Protein AF-D6U2L3-F1 (afdb_monomer_lite)

InterPro domains:
  IPR056681 Domain of unknown function DUF7779 [PF25000] (3-85)

Foldseek 3Di:
DQPLVLVLLLCLLDPDQKAALVLLQQLQVLSDDVSVVCVVPVCVSVVSVVVCVVVVQWDAPPVRNIIGGDVVSSPVVLVVDDPVSSVSSNRSSVSSVVSVPDDD

Sequence (104 aa):
MNMAADILRVLAVMQTVDIPEFFFLAGARHLGAELEALITEPYLLDLAVGVLRRLSLVQRHTEKQMLAFHPLLQRVLSEHMSDRERAMWKSRVTAASAAIKSPL

Secondary structure (DSSP, 8-state):
--HHHHHHHHHHH-S-SEEETHHHHHHHHHH-HHHHTTTT-THHHHHHHHHHHHTTSEEEEGGGTEEEE-HHHHHHHHHHS-HHHHHHHHHHHHHHHHHHH---

Organism: NCBI:txid485913

Radius of gyration: 12.74 Å; chains: 1; bounding box: 32×37×30 Å

pLDDT: mean 90.22, std 9.89, range [37.19, 96.69]

Structure (mmCIF, N/CA/C/O backbone):
data_AF-D6U2L3-F1
#
_entry.id   AF-D6U2L3-F1
#
loop_
_atom_site.group_PDB
_atom_site.id
_atom_site.type_symbol
_atom_site.label_atom_id
_atom_site.label_alt_id
_atom_site.label_comp_id
_atom_site.label_asym_id
_atom_site.label_entity_id
_atom_site.label_seq_id
_atom_site.pdbx_PDB_ins_code
_atom_site.Cartn_x
_atom_site.Cartn_y
_atom_site.Cartn_z
_atom_site.occupancy
_atom_site.B_iso_or_equiv
_atom_site.auth_seq_id
_atom_site.auth_comp_id
_atom_site.auth_asym_id
_atom_site.auth_atom_id
_atom_site.pdbx_PDB_model_num
ATOM 1 N N . MET A 1 1 ? -4.744 -4.749 -14.583 1.00 54.31 1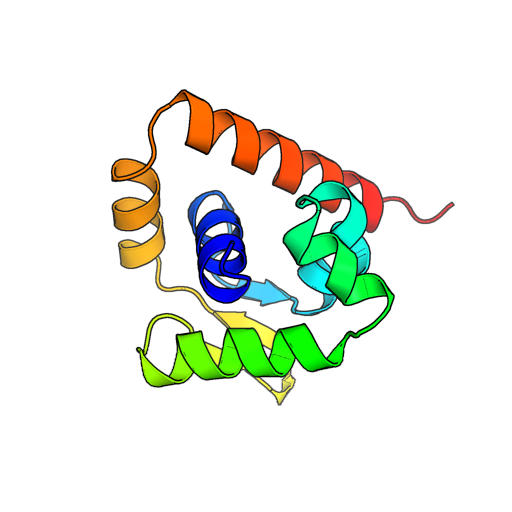 MET A N 1
ATOM 2 C CA . MET A 1 1 ? -3.555 -4.785 -13.696 1.00 54.31 1 MET A CA 1
ATOM 3 C C . MET A 1 1 ? -3.955 -5.536 -12.423 1.00 54.31 1 MET A C 1
ATOM 5 O O . MET A 1 1 ? -5.075 -6.020 -12.375 1.00 54.31 1 MET A O 1
ATOM 9 N N . ASN A 1 2 ? -3.064 -5.758 -11.447 1.00 84.31 2 ASN A N 1
ATOM 10 C CA . ASN A 1 2 ? -3.386 -6.513 -10.223 1.00 84.31 2 ASN A CA 1
ATOM 11 C C . ASN A 1 2 ? -3.329 -5.573 -9.011 1.00 84.31 2 ASN A C 1
ATOM 13 O O . ASN A 1 2 ? -2.243 -5.133 -8.636 1.00 84.31 2 ASN A O 1
ATOM 17 N N . MET A 1 3 ? -4.480 -5.301 -8.391 1.00 92.75 3 MET A N 1
ATOM 18 C CA . MET A 1 3 ? -4.620 -4.409 -7.233 1.00 92.75 3 MET A CA 1
ATOM 19 C C . MET A 1 3 ? -3.662 -4.752 -6.083 1.00 92.75 3 MET A C 1
ATOM 21 O O . MET A 1 3 ? -3.068 -3.858 -5.486 1.00 92.75 3 MET A O 1
ATOM 25 N N . ALA A 1 4 ? -3.440 -6.040 -5.802 1.00 93.75 4 ALA A N 1
ATOM 26 C CA . ALA A 1 4 ? -2.502 -6.464 -4.763 1.00 93.75 4 ALA A CA 1
ATOM 27 C C . ALA A 1 4 ? -1.059 -6.041 -5.089 1.00 93.75 4 ALA A C 1
ATOM 29 O O . ALA A 1 4 ? -0.315 -5.612 -4.208 1.00 93.75 4 ALA A O 1
ATOM 30 N N . ALA A 1 5 ? -0.670 -6.108 -6.364 1.00 93.81 5 ALA A N 1
ATOM 31 C CA . ALA A 1 5 ? 0.643 -5.652 -6.802 1.00 93.81 5 ALA A CA 1
ATOM 32 C C . ALA A 1 5 ? 0.771 -4.124 -6.700 1.00 93.81 5 ALA A C 1
ATOM 34 O O . ALA A 1 5 ? 1.817 -3.628 -6.297 1.00 93.81 5 ALA A O 1
ATOM 35 N N . ASP A 1 6 ? -0.287 -3.376 -7.003 1.00 94.94 6 ASP A N 1
ATOM 36 C CA . ASP A 1 6 ? -0.276 -1.916 -6.872 1.00 94.94 6 ASP A CA 1
ATOM 37 C C . ASP A 1 6 ? -0.226 -1.468 -5.406 1.00 94.94 6 ASP A C 1
ATOM 39 O O . ASP A 1 6 ? 0.525 -0.549 -5.080 1.00 94.94 6 ASP A O 1
ATOM 43 N N . ILE A 1 7 ? -0.898 -2.185 -4.498 1.00 94.94 7 ILE A N 1
ATOM 44 C CA . ILE A 1 7 ? -0.712 -2.000 -3.051 1.00 94.94 7 ILE A CA 1
ATOM 45 C C . ILE A 1 7 ? 0.759 -2.214 -2.678 1.00 94.94 7 ILE A C 1
ATOM 47 O O . ILE A 1 7 ? 1.341 -1.350 -2.031 1.00 94.94 7 ILE A O 1
ATOM 51 N N . LEU A 1 8 ? 1.406 -3.297 -3.126 1.00 94.31 8 LEU A N 1
ATOM 52 C CA . LEU A 1 8 ? 2.834 -3.514 -2.848 1.00 94.31 8 LEU A CA 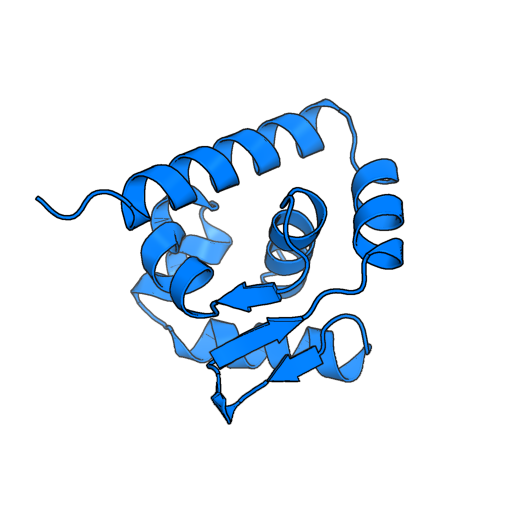1
ATOM 53 C C . LEU A 1 8 ? 3.720 -2.383 -3.373 1.00 94.31 8 LEU A C 1
ATOM 55 O O . LEU A 1 8 ? 4.681 -2.009 -2.704 1.00 94.31 8 LEU A O 1
ATOM 59 N N . ARG A 1 9 ? 3.406 -1.825 -4.547 1.00 95.25 9 ARG A N 1
ATOM 60 C CA . ARG A 1 9 ? 4.172 -0.708 -5.115 1.00 95.25 9 ARG A CA 1
ATOM 61 C C . ARG A 1 9 ? 4.039 0.560 -4.281 1.00 95.25 9 ARG A C 1
ATOM 63 O O . ARG A 1 9 ? 5.034 1.250 -4.073 1.00 95.25 9 ARG A O 1
ATOM 70 N N . VAL A 1 10 ? 2.841 0.826 -3.762 1.00 95.12 10 VAL A N 1
ATOM 71 C CA . VAL A 1 10 ? 2.603 1.893 -2.784 1.00 95.12 10 VAL A CA 1
ATOM 72 C C . VAL A 1 10 ? 3.438 1.653 -1.527 1.00 95.12 10 VAL A C 1
ATOM 74 O O . VAL A 1 10 ? 4.235 2.516 -1.168 1.00 95.12 10 VAL A O 1
ATOM 77 N N . LEU A 1 11 ? 3.331 0.471 -0.907 1.00 94.19 11 LEU A N 1
ATOM 78 C CA . LEU A 1 11 ? 4.072 0.129 0.315 1.00 94.19 11 LEU A CA 1
ATOM 79 C C . LEU A 1 11 ? 5.596 0.249 0.116 1.00 94.19 11 LEU A C 1
ATOM 81 O O . LEU A 1 11 ? 6.297 0.762 0.984 1.00 94.19 11 LEU A O 1
ATOM 85 N N . ALA A 1 12 ? 6.109 -0.170 -1.045 1.00 94.50 12 ALA A N 1
ATOM 86 C CA . ALA A 1 12 ? 7.534 -0.146 -1.362 1.00 94.50 12 ALA A CA 1
ATOM 87 C C . ALA A 1 12 ? 8.138 1.268 -1.350 1.00 94.50 12 ALA A C 1
ATOM 89 O O . ALA A 1 12 ? 9.279 1.436 -0.927 1.00 94.50 12 ALA A O 1
ATOM 90 N N . VAL A 1 13 ? 7.390 2.285 -1.787 1.00 94.25 13 VAL A N 1
ATOM 91 C CA . VAL A 1 13 ? 7.899 3.665 -1.892 1.00 94.25 13 VAL A CA 1
ATOM 92 C C . VAL A 1 13 ? 7.572 4.549 -0.688 1.00 94.25 13 VAL A C 1
ATOM 94 O O . VAL A 1 13 ? 8.014 5.701 -0.642 1.00 94.25 13 VAL A O 1
ATOM 97 N N . MET A 1 14 ? 6.797 4.044 0.274 1.00 91.19 14 MET A N 1
ATOM 98 C CA . MET A 1 14 ? 6.509 4.756 1.521 1.00 91.19 14 MET A CA 1
ATOM 99 C C . MET A 1 14 ? 7.760 4.841 2.403 1.00 91.19 14 MET A C 1
ATOM 101 O O . MET A 1 14 ? 8.742 4.152 2.168 1.00 91.19 14 MET A O 1
ATOM 105 N N . GLN A 1 15 ? 7.770 5.740 3.390 1.00 82.38 15 GLN A N 1
ATOM 106 C CA . GLN A 1 15 ? 8.880 5.865 4.354 1.00 82.38 15 GLN A CA 1
ATOM 107 C C . GLN A 1 15 ? 8.602 5.137 5.675 1.00 82.38 15 GLN A C 1
ATOM 109 O O . GLN A 1 15 ? 9.518 4.917 6.460 1.00 82.38 15 GLN A O 1
ATOM 114 N N . THR A 1 16 ? 7.342 4.771 5.916 1.00 86.50 16 THR A N 1
ATOM 115 C CA . THR A 1 16 ? 6.889 4.041 7.103 1.00 86.50 16 THR A CA 1
ATOM 116 C C . THR A 1 16 ? 6.603 2.589 6.742 1.00 86.50 16 THR A C 1
ATOM 118 O O . THR A 1 16 ? 6.183 2.300 5.623 1.00 86.50 16 THR A O 1
ATOM 121 N N . VAL A 1 17 ? 6.828 1.697 7.703 1.00 85.19 17 VAL A N 1
ATOM 122 C CA . VAL A 1 17 ? 6.506 0.268 7.606 1.00 85.19 17 VAL A CA 1
ATOM 123 C C . VAL A 1 17 ? 5.112 -0.046 8.143 1.00 85.19 17 VAL A C 1
ATOM 125 O O . VAL A 1 17 ? 4.542 -1.054 7.748 1.00 85.19 17 VAL A O 1
ATOM 128 N N . ASP A 1 18 ? 4.546 0.831 8.976 1.00 87.94 18 ASP A N 1
ATOM 129 C CA . ASP A 1 18 ? 3.183 0.730 9.499 1.00 87.94 18 ASP A CA 1
ATOM 130 C C . ASP A 1 18 ? 2.293 1.751 8.791 1.00 87.94 18 ASP A C 1
ATOM 132 O O . ASP A 1 18 ? 2.517 2.965 8.879 1.00 87.94 18 ASP A O 1
ATOM 136 N N . ILE A 1 19 ? 1.316 1.255 8.031 1.00 90.19 19 ILE A N 1
ATOM 137 C CA . ILE A 1 19 ? 0.509 2.058 7.110 1.00 90.19 19 ILE A CA 1
ATOM 138 C C . ILE A 1 19 ? -0.974 1.833 7.418 1.00 90.19 19 ILE A C 1
ATOM 140 O O . ILE A 1 19 ? -1.446 0.699 7.318 1.00 90.19 19 ILE A O 1
ATOM 144 N N . PRO A 1 20 ? -1.737 2.882 7.778 1.00 92.06 20 PRO A N 1
ATOM 145 C CA . PRO A 1 20 ? -3.172 2.758 8.011 1.00 92.06 20 PRO A CA 1
ATOM 146 C C . PRO A 1 20 ? -3.905 2.289 6.753 1.00 92.06 20 PRO A C 1
ATOM 148 O O . PRO A 1 20 ? -3.707 2.847 5.677 1.00 92.06 20 PRO A O 1
ATOM 151 N N . GLU A 1 21 ? -4.811 1.322 6.878 1.00 91.25 21 GLU A N 1
ATOM 152 C CA . GLU A 1 21 ? -5.620 0.829 5.753 1.00 91.25 21 GLU A CA 1
ATOM 153 C C . GLU A 1 21 ? -6.476 1.941 5.130 1.00 91.25 21 GLU A C 1
ATOM 155 O O . GLU A 1 21 ? -6.624 2.013 3.909 1.00 91.25 21 GLU A O 1
ATOM 160 N N . PHE A 1 22 ? -6.948 2.881 5.957 1.00 91.19 22 PHE A N 1
ATOM 161 C CA . PHE A 1 22 ? -7.672 4.072 5.510 1.00 91.19 22 PHE A CA 1
ATOM 162 C C . PHE A 1 22 ? -6.875 4.931 4.514 1.00 91.19 22 PHE A C 1
ATOM 164 O O . PHE A 1 22 ? -7.484 5.617 3.697 1.00 91.19 22 PHE A O 1
ATOM 171 N N . PHE A 1 23 ? -5.536 4.867 4.512 1.00 93.56 23 PHE A N 1
ATOM 172 C CA . PHE A 1 23 ? -4.714 5.562 3.516 1.00 93.56 23 PHE A CA 1
ATOM 173 C C . PHE A 1 23 ? -5.097 5.165 2.086 1.00 93.56 23 PHE A C 1
ATOM 175 O O . PHE A 1 23 ? -5.210 6.025 1.213 1.00 93.56 23 PHE A O 1
ATOM 182 N N . PHE A 1 24 ? -5.337 3.872 1.855 1.00 93.81 24 PHE A N 1
ATOM 183 C CA . PHE A 1 24 ? -5.690 3.358 0.535 1.00 93.81 24 PHE A CA 1
ATOM 184 C C . PHE A 1 24 ? -7.084 3.802 0.107 1.00 93.81 24 PHE A C 1
ATOM 186 O O . PHE A 1 24 ? -7.272 4.126 -1.057 1.00 93.81 24 PHE A O 1
ATOM 193 N N . LEU A 1 25 ? -8.032 3.875 1.045 1.00 92.81 25 LEU A N 1
ATOM 194 C CA . LEU A 1 25 ? -9.407 4.300 0.773 1.00 92.81 25 LEU A CA 1
ATOM 195 C C . LEU A 1 25 ? -9.488 5.813 0.527 1.00 92.81 25 LEU A C 1
ATOM 197 O O . LEU A 1 25 ? -10.017 6.264 -0.484 1.00 92.81 25 LEU A O 1
ATOM 201 N N . ALA A 1 26 ? -8.915 6.613 1.426 1.00 91.69 26 ALA A N 1
ATOM 202 C CA . ALA A 1 26 ? -8.978 8.070 1.351 1.00 91.69 26 ALA A CA 1
ATOM 203 C C . ALA A 1 26 ? -8.085 8.654 0.247 1.00 91.69 26 ALA A C 1
ATOM 205 O O . ALA A 1 26 ? -8.419 9.671 -0.366 1.00 91.69 26 ALA A O 1
ATOM 206 N N . GLY A 1 27 ? -6.954 8.000 -0.022 1.00 92.62 27 GLY A N 1
ATOM 207 C CA . GLY A 1 27 ? -6.002 8.371 -1.063 1.00 92.62 27 GLY A CA 1
ATOM 208 C C . GLY A 1 27 ? -6.283 7.753 -2.434 1.00 92.62 27 GLY A C 1
ATOM 209 O O . GLY A 1 27 ? -5.608 8.129 -3.390 1.00 92.62 27 GLY A O 1
ATOM 210 N N . ALA A 1 28 ? -7.258 6.842 -2.549 1.00 93.81 28 ALA A N 1
ATOM 211 C CA . ALA A 1 28 ? -7.526 5.996 -3.720 1.00 93.81 28 ALA A CA 1
ATOM 212 C C . ALA A 1 28 ? -7.432 6.732 -5.067 1.00 93.81 28 ALA A C 1
ATOM 214 O O . ALA A 1 28 ? -6.676 6.319 -5.947 1.00 93.81 28 ALA A O 1
ATOM 215 N N . ARG A 1 29 ? -8.107 7.885 -5.189 1.00 94.38 29 ARG A N 1
ATOM 216 C CA . ARG A 1 29 ? -8.145 8.721 -6.408 1.00 94.38 29 ARG A CA 1
ATOM 217 C C . ARG A 1 29 ? -6.764 9.145 -6.931 1.00 94.38 29 ARG A C 1
ATOM 219 O O . ARG A 1 29 ? -6.609 9.490 -8.095 1.00 94.38 29 ARG A O 1
ATOM 226 N N . HIS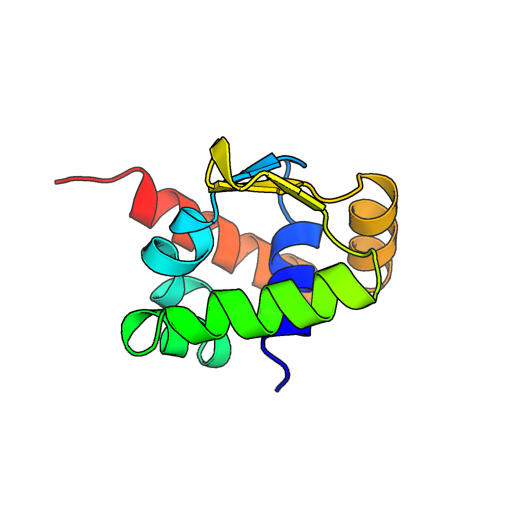 A 1 30 ? -5.754 9.170 -6.062 1.00 95.12 30 HIS A N 1
ATOM 227 C CA . HIS A 1 30 ? -4.391 9.593 -6.388 1.00 95.12 30 HIS A CA 1
ATOM 228 C C . HIS A 1 30 ? -3.433 8.415 -6.599 1.00 95.12 30 HIS A C 1
ATOM 230 O O . HIS A 1 30 ? -2.325 8.613 -7.095 1.00 95.12 30 HIS A O 1
ATOM 236 N N . LEU A 1 31 ? -3.835 7.192 -6.240 1.00 93.50 31 LEU A N 1
ATOM 237 C CA . LEU A 1 31 ? -2.984 6.001 -6.305 1.00 93.50 31 LEU A CA 1
ATOM 238 C C . LEU A 1 31 ? -3.047 5.293 -7.674 1.00 93.50 31 LEU A C 1
ATOM 240 O O . LEU A 1 31 ? -2.227 4.420 -7.960 1.00 93.50 31 LEU A O 1
ATOM 244 N N . GLY A 1 32 ? -3.926 5.753 -8.566 1.00 91.56 32 GLY A N 1
ATOM 245 C CA . GLY A 1 32 ? -4.085 5.271 -9.938 1.00 91.56 32 GLY A CA 1
ATOM 246 C C . GLY A 1 32 ? -5.406 4.531 -10.146 1.00 91.56 32 GLY A C 1
ATOM 247 O O . GLY A 1 32 ? -6.045 4.127 -9.183 1.00 91.56 32 GLY A O 1
ATOM 248 N N . ALA A 1 33 ? -5.785 4.329 -11.410 1.00 89.56 33 ALA A N 1
ATOM 249 C CA . ALA A 1 33 ? -7.122 3.862 -11.794 1.00 89.56 33 ALA A CA 1
ATOM 250 C C . ALA A 1 33 ? -7.552 2.535 -11.137 1.00 89.56 33 ALA A C 1
ATOM 252 O O . ALA A 1 33 ? -8.703 2.384 -10.749 1.00 89.56 33 ALA A O 1
ATOM 253 N N . GLU A 1 34 ? -6.632 1.582 -10.965 1.00 90.94 34 GLU A N 1
ATOM 254 C CA . GLU A 1 34 ? -6.944 0.296 -10.319 1.00 90.94 34 GLU A CA 1
ATOM 255 C C . GLU A 1 34 ? -7.271 0.466 -8.830 1.00 90.94 34 GLU A C 1
ATOM 257 O O . GLU A 1 34 ? -8.176 -0.181 -8.317 1.00 90.94 34 GLU A O 1
ATOM 262 N N . LEU A 1 35 ? -6.557 1.353 -8.129 1.00 92.81 35 LEU A N 1
ATOM 263 C CA . LEU A 1 35 ? -6.798 1.631 -6.711 1.00 92.81 35 LEU A CA 1
ATOM 264 C C . LEU A 1 35 ? -7.930 2.641 -6.504 1.00 92.81 35 LEU A C 1
ATOM 266 O O . LEU A 1 35 ? -8.500 2.690 -5.421 1.00 92.81 35 LEU A O 1
ATOM 270 N N . GLU A 1 36 ? -8.309 3.397 -7.532 1.00 93.50 36 GLU A N 1
ATOM 271 C CA . GLU A 1 36 ? -9.479 4.277 -7.510 1.00 93.50 36 GLU A CA 1
ATOM 272 C C . GLU A 1 36 ? -10.788 3.494 -7.328 1.00 93.50 36 GLU A C 1
ATOM 274 O O . GLU A 1 36 ? -11.692 3.970 -6.644 1.00 93.50 36 GLU A O 1
ATOM 279 N N . ALA A 1 37 ? -10.853 2.247 -7.814 1.00 92.44 37 ALA A N 1
ATOM 280 C CA . ALA A 1 37 ? -11.984 1.343 -7.581 1.00 92.44 37 ALA A CA 1
ATOM 281 C C . ALA A 1 37 ? -12.277 1.100 -6.084 1.00 92.44 37 ALA A C 1
ATOM 283 O O . ALA A 1 37 ? -13.400 0.753 -5.722 1.00 92.44 37 ALA A O 1
ATOM 284 N N . LEU A 1 38 ? -11.306 1.340 -5.191 1.00 91.75 38 LEU A N 1
ATOM 285 C CA . LEU A 1 38 ? -11.504 1.242 -3.741 1.00 91.75 38 LEU A CA 1
ATOM 286 C C . LEU A 1 38 ? -12.486 2.286 -3.189 1.00 91.75 38 LEU A C 1
ATOM 288 O O . LEU A 1 38 ? -13.018 2.094 -2.098 1.00 91.75 38 LEU A O 1
ATOM 292 N N . ILE A 1 39 ? -12.732 3.379 -3.920 1.00 90.12 39 ILE A N 1
ATOM 293 C CA . ILE A 1 39 ? -13.707 4.410 -3.536 1.00 90.12 39 ILE A CA 1
ATOM 294 C C . ILE A 1 39 ? -15.123 3.832 -3.576 1.00 90.12 39 ILE A C 1
ATOM 296 O O . ILE A 1 39 ? -15.919 4.068 -2.669 1.00 90.12 39 ILE A O 1
ATOM 300 N N . T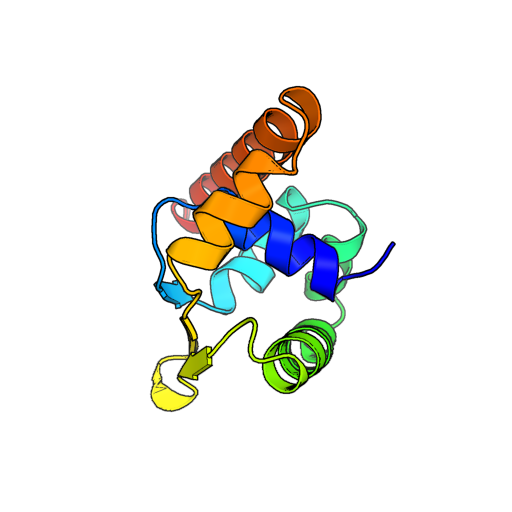HR A 1 40 ? -15.436 3.088 -4.637 1.00 90.12 40 THR A N 1
ATOM 301 C CA . THR A 1 40 ? -16.762 2.506 -4.878 1.00 90.12 40 THR A CA 1
ATOM 302 C C . THR A 1 40 ? -16.911 1.125 -4.257 1.00 90.12 40 THR A C 1
ATOM 304 O O . THR A 1 40 ? -18.006 0.756 -3.843 1.00 90.12 40 THR A O 1
ATOM 307 N N . GLU A 1 41 ? -15.815 0.372 -4.155 1.00 93.06 41 GLU A N 1
ATOM 308 C CA . GLU A 1 41 ? -15.804 -1.006 -3.669 1.00 93.06 41 GLU A CA 1
ATOM 309 C C . GLU A 1 41 ? -14.716 -1.224 -2.595 1.00 93.06 41 GLU A C 1
ATOM 311 O O . GLU A 1 41 ? -13.692 -1.865 -2.852 1.00 93.06 41 GLU A O 1
ATOM 316 N N . PRO A 1 42 ? -14.920 -0.742 -1.351 1.00 89.62 42 PRO A N 1
ATOM 317 C CA . PRO A 1 42 ? -13.904 -0.825 -0.296 1.00 89.62 42 PRO A CA 1
ATOM 318 C C . PRO A 1 42 ? -13.476 -2.257 0.063 1.00 89.62 42 PRO A C 1
ATOM 320 O O . PRO A 1 42 ? -12.332 -2.473 0.459 1.00 89.62 42 PRO A O 1
ATOM 323 N N . TYR A 1 43 ? -14.357 -3.252 -0.115 1.00 92.25 43 TYR A N 1
ATOM 324 C CA . TYR A 1 43 ? -14.057 -4.667 0.161 1.00 92.25 43 TYR A CA 1
ATOM 325 C C . TYR A 1 43 ? -12.944 -5.234 -0.742 1.00 92.25 43 TYR A C 1
ATOM 327 O O . TYR A 1 43 ? -12.316 -6.238 -0.400 1.00 92.25 43 TYR A O 1
ATOM 335 N N . LEU A 1 44 ? -12.659 -4.598 -1.886 1.00 93.88 44 LEU A N 1
ATOM 336 C CA . LEU A 1 44 ? -11.551 -4.994 -2.756 1.00 93.88 44 LEU A CA 1
ATOM 337 C C . LEU A 1 44 ? -10.196 -4.841 -2.049 1.00 93.88 44 LEU A C 1
ATOM 339 O O . LEU A 1 44 ? -9.282 -5.632 -2.303 1.00 93.88 44 LEU A O 1
ATOM 343 N N . LEU A 1 45 ? -10.082 -3.901 -1.101 1.00 94.19 45 LEU A N 1
ATOM 344 C CA . LEU A 1 45 ? -8.898 -3.774 -0.254 1.00 94.19 45 LEU A CA 1
ATOM 345 C C . LEU A 1 45 ? -8.693 -5.041 0.585 1.00 94.19 45 LEU A C 1
ATOM 347 O O . LEU A 1 45 ? -7.581 -5.565 0.632 1.00 94.19 45 LEU A O 1
ATOM 351 N N . ASP A 1 46 ? -9.757 -5.581 1.187 1.00 93.62 46 ASP A N 1
ATOM 352 C CA . ASP A 1 46 ? -9.688 -6.819 1.969 1.00 93.62 46 ASP A CA 1
ATOM 353 C C . ASP A 1 46 ? -9.257 -8.013 1.114 1.00 93.62 46 ASP A C 1
ATOM 355 O O . ASP A 1 46 ? -8.435 -8.825 1.550 1.00 93.62 46 ASP A O 1
ATOM 359 N N . LEU A 1 47 ? -9.767 -8.110 -0.118 1.00 94.19 47 LEU A N 1
ATOM 360 C CA . LEU A 1 47 ? -9.380 -9.164 -1.057 1.00 94.19 47 LEU A CA 1
ATOM 361 C C . LEU A 1 47 ? -7.903 -9.061 -1.441 1.00 94.19 47 LEU A C 1
ATOM 363 O O . LEU A 1 47 ? -7.173 -10.056 -1.370 1.00 94.19 47 LEU A O 1
ATOM 367 N N . ALA A 1 48 ? -7.449 -7.862 -1.808 1.00 95.06 48 ALA A N 1
ATOM 368 C CA . ALA A 1 48 ? -6.069 -7.619 -2.201 1.00 95.06 48 ALA A CA 1
ATOM 369 C C . ALA A 1 48 ? -5.103 -7.859 -1.029 1.00 95.06 48 ALA A C 1
ATOM 371 O O . ALA A 1 48 ? -4.125 -8.595 -1.172 1.00 95.06 48 ALA A O 1
ATOM 372 N N . VAL A 1 49 ? -5.417 -7.345 0.164 1.00 93.62 49 VAL A N 1
ATOM 373 C CA . VAL A 1 49 ? -4.657 -7.617 1.393 1.00 93.62 49 VAL A CA 1
ATOM 374 C C . VAL A 1 49 ? -4.676 -9.109 1.728 1.00 93.62 49 VAL A C 1
ATOM 376 O O . VAL A 1 49 ? -3.651 -9.660 2.120 1.00 93.62 49 VAL A O 1
ATOM 379 N N . GLY A 1 50 ? -5.798 -9.803 1.528 1.00 94.12 50 GLY A N 1
ATOM 380 C CA . GLY A 1 50 ? -5.903 -11.252 1.705 1.00 94.12 50 GLY A CA 1
ATOM 381 C C . GLY A 1 50 ? -4.928 -12.033 0.820 1.00 94.12 50 GLY A C 1
ATOM 382 O O . GLY A 1 50 ? -4.281 -12.967 1.299 1.00 94.12 50 GLY A O 1
ATOM 383 N N . VAL A 1 51 ? -4.758 -11.628 -0.443 1.00 94.75 51 VAL A N 1
ATOM 384 C CA . VAL A 1 51 ? -3.738 -12.194 -1.346 1.00 94.75 51 VAL A CA 1
ATOM 385 C C . VAL A 1 51 ? -2.333 -11.956 -0.791 1.00 94.75 51 VAL A C 1
ATOM 387 O O . VAL A 1 51 ? -1.556 -12.903 -0.677 1.00 94.75 51 VAL A O 1
ATOM 390 N N . LEU A 1 52 ? -2.016 -10.720 -0.399 1.00 94.25 52 LEU A N 1
ATOM 391 C CA . LEU A 1 52 ? -0.689 -10.359 0.110 1.00 94.25 52 LEU A CA 1
ATOM 392 C C . LEU A 1 52 ? -0.337 -11.078 1.418 1.00 94.25 52 LEU A C 1
ATOM 394 O O . LEU A 1 52 ? 0.803 -11.506 1.598 1.00 94.25 52 LEU A O 1
ATOM 398 N N . ARG A 1 53 ? -1.316 -11.264 2.308 1.00 93.88 53 ARG A N 1
ATOM 399 C CA . ARG A 1 53 ? -1.155 -12.006 3.566 1.00 93.88 53 ARG A CA 1
ATOM 400 C C . ARG A 1 53 ? -0.907 -13.491 3.335 1.00 93.88 53 ARG A C 1
ATOM 402 O O . ARG A 1 53 ? -0.082 -14.067 4.032 1.00 93.88 53 ARG A O 1
ATOM 409 N N . ARG A 1 54 ? -1.580 -14.112 2.357 1.00 94.12 54 ARG A N 1
ATOM 410 C CA . ARG A 1 54 ? -1.328 -15.522 1.992 1.00 94.12 54 ARG A CA 1
ATOM 411 C C . ARG A 1 54 ? 0.097 -15.750 1.489 1.00 94.12 54 ARG A C 1
ATOM 413 O O . ARG A 1 54 ? 0.627 -16.839 1.660 1.00 94.12 54 ARG A O 1
ATOM 420 N N . LEU A 1 55 ? 0.702 -14.727 0.891 1.00 91.69 55 LEU A N 1
ATOM 421 C CA . LEU A 1 55 ? 2.094 -14.736 0.441 1.00 91.69 55 LEU A CA 1
ATOM 422 C C . LEU A 1 55 ? 3.077 -14.244 1.519 1.00 91.69 55 LEU A C 1
ATOM 424 O O . LEU A 1 55 ? 4.260 -14.087 1.231 1.00 91.69 55 LEU A O 1
ATOM 428 N N . SER A 1 56 ? 2.602 -13.970 2.740 1.00 90.38 56 SER A N 1
ATOM 429 C CA . SER A 1 56 ? 3.393 -13.414 3.847 1.00 90.38 56 SER A CA 1
ATOM 430 C C . SER A 1 56 ? 4.105 -12.095 3.514 1.00 90.38 56 SER A C 1
ATOM 432 O O . SER A 1 56 ? 5.103 -11.749 4.143 1.00 90.38 56 SER A O 1
ATOM 434 N N . LEU A 1 57 ? 3.599 -11.342 2.531 1.00 91.81 57 LEU A N 1
ATOM 435 C CA . LEU A 1 57 ? 4.205 -10.083 2.088 1.00 91.81 57 LEU A CA 1
ATOM 436 C C . LEU A 1 57 ? 3.813 -8.908 2.982 1.00 91.81 57 LEU A C 1
ATOM 438 O O . LEU A 1 57 ? 4.554 -7.935 3.076 1.00 91.81 57 LEU A O 1
ATOM 442 N N . VAL A 1 58 ? 2.657 -8.999 3.639 1.00 92.75 58 VAL A N 1
ATOM 443 C CA . VAL A 1 58 ? 2.152 -7.995 4.579 1.00 92.75 58 VAL A CA 1
ATOM 444 C C . VAL A 1 58 ? 1.617 -8.679 5.830 1.00 92.75 58 VAL A C 1
ATOM 446 O O . VAL A 1 58 ? 1.076 -9.788 5.771 1.00 92.75 58 VAL A O 1
ATOM 449 N N . GLN A 1 59 ? 1.713 -7.988 6.957 1.00 91.81 59 GLN A N 1
ATOM 450 C CA . GLN A 1 59 ? 1.006 -8.330 8.185 1.00 91.81 59 GLN A CA 1
ATOM 451 C C . GLN A 1 59 ? -0.141 -7.340 8.378 1.00 91.81 59 GLN A C 1
ATOM 453 O O . GLN A 1 59 ? -0.025 -6.168 8.034 1.00 91.81 59 GLN A O 1
ATOM 458 N N . ARG A 1 60 ? -1.274 -7.813 8.898 1.00 91.56 60 ARG A N 1
ATOM 459 C CA . ARG A 1 60 ? -2.444 -6.971 9.167 1.00 91.56 60 ARG A CA 1
ATOM 460 C C . ARG A 1 60 ? -2.686 -6.935 10.664 1.00 91.56 60 ARG A C 1
ATOM 462 O O . ARG A 1 60 ? -2.912 -7.980 11.270 1.00 91.56 60 ARG A O 1
ATOM 469 N N . HIS A 1 61 ? -2.662 -5.739 11.231 1.00 90.00 61 HIS A N 1
ATOM 470 C CA . HIS A 1 61 ? -3.014 -5.479 12.619 1.00 90.00 61 HIS A CA 1
ATOM 471 C C . HIS A 1 61 ? -4.475 -5.042 12.674 1.00 90.00 61 HIS A C 1
ATOM 473 O O . HIS A 1 61 ? -4.765 -3.847 12.650 1.00 90.00 61 HIS A O 1
ATOM 479 N N . THR A 1 62 ? -5.394 -6.009 12.731 1.00 82.81 62 THR A N 1
ATOM 480 C CA . THR A 1 62 ? -6.844 -5.759 12.653 1.00 82.81 62 THR A CA 1
ATOM 481 C C . THR A 1 62 ? -7.333 -4.778 13.720 1.00 82.81 62 THR A C 1
ATOM 483 O O . THR A 1 62 ? -8.150 -3.918 13.423 1.00 82.81 62 THR A O 1
ATOM 486 N N . GLU A 1 63 ? -6.783 -4.848 14.936 1.00 84.00 63 GLU A N 1
ATOM 487 C CA . GLU A 1 63 ? -7.138 -3.948 16.046 1.00 84.00 63 GLU A CA 1
ATOM 488 C C . GLU A 1 63 ? -6.805 -2.478 15.762 1.00 84.00 63 GLU A C 1
ATOM 490 O O . GLU A 1 63 ? -7.491 -1.582 16.241 1.00 84.00 63 GLU A O 1
ATOM 495 N N . LYS A 1 64 ? -5.748 -2.229 14.980 1.00 83.06 64 LYS A N 1
ATOM 496 C CA . LYS A 1 64 ? -5.262 -0.881 14.656 1.00 83.06 64 LYS A CA 1
ATOM 497 C C . LYS A 1 64 ? -5.596 -0.457 13.225 1.00 83.06 64 LYS A C 1
ATOM 499 O O . LYS A 1 64 ? -5.247 0.652 12.840 1.00 83.06 64 LYS A O 1
ATOM 504 N N . GLN A 1 65 ? -6.221 -1.339 12.440 1.00 88.06 65 GLN A N 1
ATOM 505 C CA . GLN A 1 65 ? -6.462 -1.162 11.004 1.00 88.06 65 GLN A CA 1
ATOM 506 C C . GLN A 1 65 ? -5.193 -0.713 10.260 1.00 88.06 65 GLN A C 1
ATOM 508 O O . GLN A 1 65 ? -5.205 0.245 9.485 1.00 88.06 65 GLN A O 1
ATOM 513 N N . MET A 1 66 ? -4.073 -1.386 10.543 1.00 90.81 66 MET A N 1
ATOM 514 C CA . MET A 1 66 ? -2.779 -1.099 9.922 1.00 90.81 66 MET A CA 1
ATOM 515 C C . MET A 1 66 ? -2.250 -2.303 9.156 1.00 90.81 66 MET A C 1
ATOM 517 O O . MET A 1 66 ? -2.344 -3.448 9.607 1.00 90.81 66 MET A O 1
ATOM 521 N N . LEU A 1 67 ? -1.616 -2.012 8.028 1.00 92.25 67 LEU A N 1
ATOM 522 C CA . LEU A 1 67 ? -0.761 -2.934 7.306 1.00 92.25 67 LEU A CA 1
ATOM 523 C C . LEU A 1 67 ? 0.681 -2.680 7.728 1.00 92.25 67 LEU A C 1
ATOM 525 O O . LEU A 1 67 ? 1.197 -1.579 7.546 1.00 92.25 67 LEU A O 1
ATOM 529 N N . ALA A 1 68 ? 1.316 -3.709 8.271 1.00 90.75 68 ALA A N 1
ATOM 530 C CA . ALA A 1 68 ? 2.746 -3.727 8.502 1.00 90.75 68 ALA A CA 1
ATOM 531 C C . ALA A 1 68 ? 3.441 -4.376 7.301 1.00 90.75 68 ALA A C 1
ATOM 533 O O . ALA A 1 68 ? 3.071 -5.466 6.845 1.00 90.75 68 ALA A O 1
ATOM 534 N N . PHE A 1 69 ? 4.455 -3.695 6.783 1.00 91.81 69 PHE A N 1
ATOM 535 C CA . PHE A 1 69 ? 5.232 -4.120 5.632 1.00 91.81 69 PHE A CA 1
ATOM 536 C C . PHE A 1 69 ? 6.702 -4.267 6.006 1.00 91.81 69 PHE A C 1
ATOM 538 O O . PHE A 1 69 ? 7.304 -3.375 6.596 1.00 91.81 69 PHE A O 1
ATOM 545 N N . HIS A 1 70 ? 7.301 -5.414 5.686 1.00 89.75 70 HIS A N 1
ATOM 546 C CA . HIS A 1 70 ? 8.649 -5.701 6.158 1.00 89.75 70 HIS A CA 1
ATOM 547 C C . HIS A 1 70 ? 9.685 -4.785 5.467 1.00 89.75 70 HIS A C 1
ATOM 549 O O . HIS A 1 70 ? 9.748 -4.776 4.233 1.00 89.75 70 HIS A O 1
ATOM 555 N N . PRO A 1 71 ? 10.570 -4.086 6.209 1.00 88.00 71 PRO A N 1
ATOM 556 C CA . PRO A 1 71 ? 11.495 -3.115 5.617 1.00 88.00 71 PRO A CA 1
ATOM 557 C C . PRO A 1 71 ? 12.452 -3.713 4.571 1.00 88.00 71 PRO A C 1
ATOM 559 O O . PRO A 1 71 ? 12.870 -3.021 3.644 1.00 88.00 71 PRO A O 1
ATOM 562 N N . LEU A 1 72 ? 12.783 -5.008 4.672 1.00 91.44 72 LEU A N 1
ATOM 563 C CA . LEU A 1 72 ? 13.540 -5.708 3.622 1.00 91.44 72 LEU A CA 1
ATOM 564 C C . LEU A 1 72 ? 12.763 -5.783 2.299 1.00 91.44 72 LEU A C 1
ATOM 566 O O . LEU A 1 72 ? 13.332 -5.487 1.254 1.00 91.44 72 LEU A O 1
ATOM 570 N N . LEU A 1 73 ? 11.471 -6.134 2.334 1.00 90.12 73 LEU A N 1
ATOM 571 C CA . LEU A 1 73 ? 10.639 -6.215 1.127 1.00 90.12 73 LEU A CA 1
ATOM 572 C C . LEU A 1 73 ? 10.479 -4.838 0.486 1.00 90.12 73 LEU A C 1
ATOM 574 O O . LEU A 1 73 ? 10.505 -4.722 -0.731 1.00 90.12 73 LEU A O 1
ATOM 578 N N . GLN A 1 74 ? 10.394 -3.785 1.293 1.00 90.38 74 GLN A N 1
ATOM 579 C CA . GLN A 1 74 ? 10.345 -2.406 0.817 1.00 90.38 74 GLN A CA 1
ATOM 580 C C . GLN A 1 74 ? 11.585 -2.001 0.022 1.00 90.38 74 GLN A C 1
ATOM 582 O O . GLN A 1 74 ? 11.456 -1.401 -1.048 1.00 90.38 74 GLN A O 1
ATOM 587 N N . ARG A 1 75 ? 12.778 -2.375 0.501 1.00 91.62 75 ARG A N 1
ATOM 588 C CA . ARG A 1 75 ? 14.037 -2.145 -0.222 1.00 91.62 75 ARG A CA 1
ATOM 589 C C . ARG A 1 75 ? 14.105 -2.972 -1.497 1.00 91.62 75 ARG A C 1
ATOM 591 O O . ARG A 1 75 ? 14.280 -2.397 -2.564 1.00 91.62 75 ARG A O 1
ATOM 598 N N . VAL A 1 76 ? 13.873 -4.281 -1.391 1.00 92.62 76 VAL A N 1
ATOM 599 C CA . VAL A 1 76 ? 13.929 -5.214 -2.526 1.00 92.62 76 VAL A CA 1
ATOM 600 C C . VAL A 1 76 ? 12.950 -4.793 -3.624 1.00 92.62 76 VAL A C 1
ATOM 602 O O . VAL A 1 76 ? 13.345 -4.617 -4.772 1.00 92.62 76 VAL A O 1
ATOM 605 N N . LEU A 1 77 ? 11.680 -4.547 -3.288 1.00 92.62 77 LEU A N 1
ATOM 606 C CA . LEU A 1 77 ? 10.686 -4.112 -4.270 1.00 92.62 77 LEU A CA 1
ATOM 607 C C . LEU A 1 77 ? 11.024 -2.750 -4.867 1.00 92.62 77 LEU A C 1
ATOM 609 O O . LEU A 1 77 ? 10.858 -2.572 -6.069 1.00 92.62 77 LEU A O 1
ATOM 613 N N . SER A 1 78 ? 11.512 -1.803 -4.061 1.00 91.44 78 SER A N 1
ATOM 614 C CA . SER A 1 78 ? 11.962 -0.513 -4.585 1.00 91.44 78 SER A CA 1
ATOM 615 C C . SER A 1 78 ? 13.106 -0.677 -5.581 1.00 91.44 78 SER A C 1
ATOM 617 O O . SER A 1 78 ? 13.062 -0.051 -6.631 1.00 91.44 78 SER A O 1
ATOM 619 N N . GLU A 1 79 ? 14.107 -1.507 -5.285 1.00 93.06 79 GLU A N 1
ATOM 620 C CA . GLU A 1 79 ? 15.254 -1.780 -6.165 1.00 93.06 79 GLU A CA 1
ATOM 621 C C . GLU A 1 79 ? 14.849 -2.458 -7.477 1.00 93.06 79 GLU A C 1
ATOM 623 O O . GLU A 1 79 ? 15.436 -2.167 -8.517 1.00 93.06 79 GLU A O 1
ATOM 628 N N . HIS A 1 80 ? 13.807 -3.291 -7.452 1.00 93.75 80 HIS A N 1
ATOM 629 C CA . HIS A 1 80 ? 13.241 -3.903 -8.654 1.00 93.75 80 HIS A CA 1
ATOM 630 C C . HIS A 1 80 ? 12.397 -2.947 -9.510 1.00 93.75 80 HIS A C 1
ATOM 632 O O . HIS A 1 80 ? 12.102 -3.271 -10.661 1.00 93.75 80 HIS A O 1
ATOM 638 N 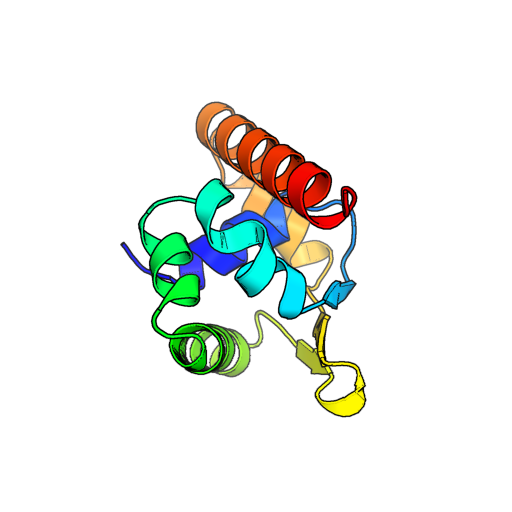N . MET A 1 81 ? 12.019 -1.773 -8.997 1.00 94.81 81 MET A N 1
ATOM 639 C CA . MET A 1 81 ? 11.363 -0.744 -9.802 1.00 94.81 81 MET A CA 1
ATOM 640 C C . MET A 1 81 ? 12.385 0.062 -10.592 1.00 94.81 81 MET A C 1
ATOM 642 O O . MET A 1 81 ? 13.362 0.578 -10.033 1.00 94.81 81 MET A O 1
ATOM 646 N N . SER A 1 82 ? 12.072 0.292 -11.869 1.00 96.50 82 SER A N 1
ATOM 647 C CA . SER A 1 82 ? 12.756 1.320 -12.656 1.00 96.50 82 SER A CA 1
ATOM 648 C C . SER A 1 82 ? 12.640 2.690 -11.978 1.00 96.50 82 SER A C 1
ATOM 650 O O . SER A 1 82 ? 11.655 2.974 -11.288 1.00 96.50 82 SER A O 1
ATOM 652 N N . ASP A 1 83 ? 13.603 3.580 -12.215 1.00 95.75 83 ASP A N 1
ATOM 653 C CA . ASP A 1 83 ? 13.578 4.931 -11.637 1.00 95.75 83 ASP A CA 1
ATOM 654 C C . ASP A 1 83 ? 12.298 5.692 -11.998 1.00 95.75 83 ASP A C 1
ATOM 656 O O . ASP A 1 83 ? 11.715 6.381 -11.159 1.00 95.75 83 ASP A O 1
ATOM 660 N N . ARG A 1 84 ? 11.805 5.501 -13.229 1.00 96.56 84 ARG A N 1
ATOM 661 C CA . ARG A 1 84 ? 10.547 6.087 -13.703 1.00 96.56 84 ARG A CA 1
ATOM 662 C C . ARG A 1 84 ? 9.342 5.566 -12.921 1.00 96.56 84 ARG A C 1
ATOM 664 O O . ARG A 1 84 ? 8.504 6.360 -12.501 1.00 96.56 84 ARG A O 1
ATOM 671 N N . GLU A 1 85 ? 9.245 4.251 -12.729 1.00 95.44 85 GLU A N 1
ATOM 672 C CA . GLU A 1 85 ? 8.155 3.636 -11.963 1.00 95.44 85 GLU A CA 1
ATOM 673 C C . GLU A 1 85 ? 8.190 4.100 -10.504 1.00 95.44 85 GLU A C 1
ATOM 675 O O . GLU A 1 85 ? 7.175 4.541 -9.964 1.00 95.44 85 GLU A O 1
ATOM 680 N N . ARG A 1 86 ? 9.376 4.100 -9.890 1.00 95.81 86 ARG A N 1
ATOM 681 C CA . ARG A 1 86 ? 9.574 4.549 -8.511 1.00 95.81 86 ARG A CA 1
ATOM 682 C C . ARG A 1 86 ? 9.197 6.018 -8.328 1.00 95.81 86 ARG A C 1
ATOM 684 O O . ARG A 1 86 ? 8.519 6.356 -7.361 1.00 95.81 86 ARG A O 1
ATOM 691 N N . ALA A 1 87 ? 9.606 6.892 -9.248 1.00 96.12 87 ALA A N 1
ATOM 692 C CA . ALA A 1 87 ? 9.254 8.311 -9.221 1.00 96.12 87 ALA A CA 1
ATOM 693 C C . ALA A 1 87 ? 7.740 8.528 -9.368 1.00 96.12 87 ALA A C 1
ATOM 695 O O . ALA A 1 87 ? 7.157 9.322 -8.626 1.00 96.12 87 ALA A O 1
ATOM 696 N N . MET A 1 88 ? 7.090 7.780 -10.265 1.00 96.69 88 MET A N 1
ATOM 697 C CA . MET A 1 88 ? 5.638 7.824 -10.445 1.00 96.69 88 MET A CA 1
ATOM 698 C C . MET A 1 88 ? 4.901 7.430 -9.159 1.00 96.69 88 MET A C 1
ATOM 700 O O . MET A 1 88 ? 4.033 8.173 -8.702 1.00 96.69 88 MET A O 1
ATOM 704 N N . TRP A 1 89 ? 5.251 6.295 -8.546 1.00 96.44 89 TRP A N 1
ATOM 705 C CA . TRP A 1 89 ? 4.594 5.849 -7.314 1.00 96.44 89 TRP A CA 1
ATOM 706 C C . TRP A 1 89 ? 4.866 6.779 -6.135 1.00 96.44 89 TRP A C 1
ATOM 708 O O . TRP A 1 89 ? 3.940 7.075 -5.384 1.00 96.44 89 TRP A O 1
ATOM 718 N N . LYS A 1 90 ? 6.085 7.323 -6.009 1.00 96.00 90 LYS A N 1
ATOM 719 C CA . LYS A 1 90 ? 6.386 8.357 -5.005 1.00 96.00 90 LYS A CA 1
ATOM 720 C C . LYS A 1 90 ? 5.482 9.576 -5.169 1.00 96.00 90 LYS A C 1
ATOM 722 O O . LYS A 1 90 ? 4.878 10.007 -4.195 1.00 96.00 90 LYS A O 1
ATOM 727 N N . SER A 1 91 ? 5.339 10.087 -6.393 1.00 96.38 91 SER A N 1
ATOM 728 C CA . SER A 1 91 ? 4.460 11.228 -6.680 1.00 96.38 91 SER A CA 1
ATOM 729 C C . SER A 1 91 ? 3.005 10.944 -6.289 1.00 96.38 91 SER A C 1
ATOM 731 O O . SER A 1 91 ? 2.384 11.760 -5.606 1.00 96.38 91 SER A O 1
ATOM 733 N N . ARG A 1 92 ? 2.487 9.756 -6.628 1.00 96.19 92 ARG A N 1
ATOM 734 C CA . ARG A 1 92 ? 1.134 9.314 -6.248 1.00 96.19 92 ARG A CA 1
ATOM 735 C C . ARG A 1 92 ? 0.941 9.228 -4.736 1.00 96.19 92 ARG A C 1
ATOM 737 O O . ARG A 1 92 ? -0.042 9.743 -4.214 1.00 96.19 92 ARG A O 1
ATOM 744 N N . VAL A 1 93 ? 1.892 8.624 -4.023 1.00 95.19 93 VAL A N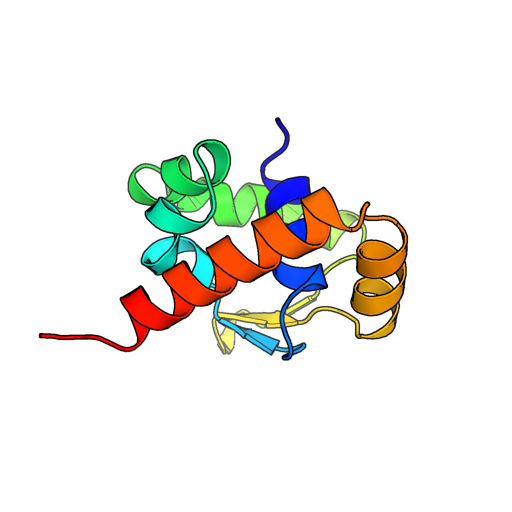 1
ATOM 745 C CA . VAL A 1 93 ? 1.858 8.508 -2.557 1.00 95.19 93 VAL A CA 1
ATOM 746 C C . VAL A 1 93 ? 1.925 9.879 -1.889 1.00 95.19 93 VAL A C 1
ATOM 748 O O . VAL A 1 93 ? 1.196 10.122 -0.926 1.00 95.19 93 VAL A O 1
ATOM 751 N N . THR A 1 94 ? 2.744 10.799 -2.402 1.00 94.75 94 THR A N 1
ATOM 752 C CA . THR A 1 94 ? 2.793 12.183 -1.915 1.00 94.75 94 THR A CA 1
ATOM 753 C C . THR A 1 94 ? 1.460 12.898 -2.135 1.00 94.75 94 THR A C 1
ATOM 755 O O . THR A 1 94 ? 0.957 13.516 -1.198 1.00 94.75 94 THR A O 1
ATOM 758 N N . ALA A 1 95 ? 0.853 12.771 -3.319 1.00 94.62 95 ALA A N 1
ATOM 759 C CA . ALA A 1 95 ? -0.453 13.362 -3.614 1.00 94.62 95 ALA A CA 1
ATOM 760 C C . ALA A 1 95 ? -1.562 12.792 -2.712 1.00 94.62 95 ALA A C 1
ATOM 762 O O . ALA A 1 95 ? -2.315 13.555 -2.108 1.00 94.62 95 ALA A O 1
ATOM 763 N N . ALA A 1 96 ? -1.610 11.467 -2.538 1.00 94.25 96 ALA A N 1
ATOM 764 C CA . ALA A 1 96 ? -2.533 10.805 -1.618 1.00 94.25 96 ALA A CA 1
ATOM 765 C C . ALA A 1 96 ? -2.341 11.288 -0.170 1.00 94.25 96 ALA A C 1
ATOM 767 O O . ALA A 1 96 ? -3.304 11.641 0.506 1.00 94.25 96 ALA A O 1
ATOM 768 N N . SER A 1 97 ? -1.092 11.379 0.295 1.00 91.81 97 SER A N 1
ATOM 769 C CA . SER A 1 97 ? -0.770 11.860 1.644 1.00 91.81 97 SER A CA 1
ATOM 770 C C . SER A 1 97 ? -1.200 13.312 1.865 1.00 91.81 97 SER A C 1
ATOM 772 O O . SER A 1 97 ? -1.692 13.646 2.942 1.00 91.81 97 SER A O 1
ATOM 774 N N . ALA A 1 98 ? -1.017 14.176 0.862 1.00 91.12 98 ALA A N 1
ATOM 775 C CA . ALA A 1 98 ? -1.454 15.569 0.914 1.00 91.12 98 ALA A CA 1
ATOM 776 C C . ALA A 1 98 ? -2.985 15.678 0.975 1.00 91.12 98 ALA A C 1
ATOM 778 O O . ALA A 1 98 ? -3.508 16.443 1.782 1.00 91.12 98 ALA A O 1
ATOM 779 N N . ALA A 1 99 ? -3.698 14.860 0.196 1.00 88.06 99 ALA A N 1
ATOM 780 C CA . ALA A 1 99 ? -5.158 14.829 0.192 1.00 88.06 99 ALA A CA 1
ATOM 781 C C . ALA A 1 99 ? -5.759 14.357 1.529 1.00 88.06 99 ALA A C 1
ATOM 783 O O . ALA A 1 99 ? -6.824 14.825 1.913 1.00 88.06 99 ALA A O 1
ATOM 784 N N . ILE A 1 100 ? -5.082 13.458 2.253 1.00 86.88 100 ILE A N 1
ATOM 785 C CA . ILE A 1 100 ? -5.551 12.941 3.553 1.00 86.88 100 ILE A CA 1
ATOM 786 C C . ILE A 1 100 ? -5.289 13.936 4.691 1.00 86.88 100 ILE A C 1
ATOM 788 O O . ILE A 1 100 ? -6.084 14.037 5.621 1.00 86.88 100 ILE A O 1
ATOM 792 N N . LYS A 1 101 ? -4.168 14.668 4.639 1.00 71.31 101 LYS A N 1
ATOM 793 C CA . LYS A 1 101 ? -3.789 15.646 5.674 1.00 71.31 101 LYS A CA 1
ATOM 794 C C . LYS A 1 101 ? -4.560 16.961 5.598 1.00 71.31 101 LYS A C 1
ATOM 796 O O . LYS A 1 101 ? -4.478 17.738 6.543 1.00 71.31 101 LYS A O 1
ATOM 801 N N . SER A 1 102 ? -5.272 17.210 4.504 1.00 42.59 102 SER A N 1
ATOM 802 C CA . SER A 1 102 ? -6.105 18.395 4.333 1.00 42.59 102 SER A CA 1
ATOM 803 C C . SER A 1 102 ? -7.578 18.022 4.534 1.00 42.59 102 SER A C 1
ATOM 805 O O . SER A 1 102 ? -8.256 17.686 3.562 1.00 42.59 102 SER A O 1
ATOM 807 N N . PRO A 1 103 ? -8.121 18.066 5.763 1.00 44.81 103 PRO A N 1
ATOM 808 C CA . PRO A 1 103 ? -9.505 18.469 5.902 1.00 44.81 103 PRO A CA 1
ATOM 809 C C . PRO A 1 103 ? -9.569 19.976 5.596 1.00 44.81 103 PRO A C 1
ATOM 811 O O . PRO A 1 103 ? -8.564 20.672 5.723 1.00 44.81 103 PRO A O 1
ATOM 814 N N . LEU A 1 104 ? -10.718 20.429 5.110 1.00 37.19 104 LEU A N 1
ATOM 815 C CA . LEU A 1 104 ? -11.084 21.831 4.864 1.00 37.19 104 LEU A CA 1
ATOM 816 C C . LEU A 1 104 ? -10.380 22.866 5.760 1.00 37.19 104 LEU A C 1
ATOM 818 O O . LEU A 1 104 ? -10.373 22.664 6.996 1.00 37.19 104 LEU A O 1
#